Protein AF-A0A0C1HCC2-F1 (afdb_monomer_lite)

pLDDT: mean 83.8, std 16.27, range [47.25, 97.62]

Radius of gyration: 19.45 Å; chains: 1; bounding box: 41×33×56 Å

Secondary structure (DSSP, 8-state):
--SHHHHHHHHHHH-----HHHHHHHHHHHHHHHHHHHHHHHHTT--S-EEEEEEEESSGGG-EEEEEEEE-TT--HHHHHHHHHHHT-

Sequence (89 aa):
MRRTIAALAVLSGLAGCMTAADNDRLAAELAATDARIPGCVEAAGIAGQYRVRTEFLGHGAGAVVLRTVQSGPNVTQAQAAQATSCINA

Structure (mmCIF, N/CA/C/O backbone):
data_AF-A0A0C1HCC2-F1
#
_entry.id   AF-A0A0C1HCC2-F1
#
loop_
_atom_site.group_PDB
_atom_site.id
_atom_site.type_symbol
_atom_site.label_atom_id
_atom_site.label_alt_id
_atom_site.label_comp_id
_atom_site.label_asym_id
_atom_site.label_entity_id
_atom_site.label_seq_id
_atom_site.pdbx_PDB_ins_code
_atom_site.Cartn_x
_atom_site.Cartn_y
_atom_site.Cartn_z
_atom_site.occupancy
_atom_site.B_iso_or_equiv
_atom_site.auth_seq_id
_atom_site.auth_comp_id
_atom_site.auth_asym_id
_atom_site.auth_atom_id
_atom_site.pdbx_PDB_model_num
ATOM 1 N N . MET A 1 1 ? 21.416 24.011 -43.853 1.00 47.25 1 MET A N 1
ATOM 2 C CA . MET A 1 1 ? 20.643 22.979 -43.121 1.00 47.25 1 MET A CA 1
ATOM 3 C C . MET A 1 1 ? 21.459 22.407 -41.954 1.00 47.25 1 MET A C 1
ATOM 5 O O . MET A 1 1 ? 22.034 21.340 -42.092 1.00 47.25 1 MET A O 1
ATOM 9 N N . ARG A 1 2 ? 21.590 23.110 -40.817 1.00 51.50 2 ARG A N 1
ATOM 10 C CA . ARG A 1 2 ? 22.341 22.596 -39.640 1.00 51.50 2 ARG A CA 1
ATOM 11 C C . ARG A 1 2 ? 21.719 22.926 -38.272 1.00 51.50 2 ARG A C 1
ATOM 13 O O . ARG A 1 2 ? 22.311 22.607 -37.253 1.00 51.50 2 ARG A O 1
ATOM 20 N N . ARG A 1 3 ? 20.533 23.549 -38.226 1.00 50.16 3 ARG A N 1
ATOM 21 C CA . ARG A 1 3 ? 19.887 23.985 -36.968 1.00 50.16 3 ARG A CA 1
ATOM 22 C C . ARG A 1 3 ? 18.715 23.109 -36.504 1.00 50.16 3 ARG A C 1
ATOM 24 O O . ARG A 1 3 ? 18.295 23.235 -35.365 1.00 50.16 3 ARG A O 1
ATOM 31 N N . THR A 1 4 ? 18.214 22.202 -37.338 1.00 54.81 4 THR A N 1
ATOM 32 C CA . THR A 1 4 ? 17.019 21.390 -37.036 1.00 54.81 4 THR A CA 1
ATOM 33 C C . THR A 1 4 ? 17.299 20.136 -36.200 1.00 54.81 4 THR A C 1
ATOM 35 O O . THR A 1 4 ? 16.403 19.665 -35.511 1.00 54.81 4 THR A O 1
ATOM 38 N N . ILE A 1 5 ? 18.532 19.615 -36.202 1.00 57.56 5 ILE A N 1
ATOM 39 C CA . ILE A 1 5 ? 18.881 18.356 -35.511 1.00 57.56 5 ILE A CA 1
ATOM 40 C C . ILE A 1 5 ? 18.953 18.545 -33.984 1.00 57.56 5 ILE A C 1
ATOM 42 O O . ILE A 1 5 ? 18.517 17.680 -33.232 1.00 57.56 5 ILE A O 1
ATOM 46 N N . ALA A 1 6 ? 19.433 19.701 -33.514 1.00 53.59 6 ALA A N 1
ATOM 47 C CA . ALA A 1 6 ? 19.527 19.996 -32.081 1.00 53.59 6 ALA A CA 1
ATOM 48 C C . ALA A 1 6 ? 18.153 20.206 -31.419 1.00 53.59 6 ALA A C 1
ATOM 50 O O . ALA A 1 6 ? 17.963 19.827 -30.267 1.00 53.59 6 ALA A O 1
ATOM 51 N N . ALA A 1 7 ? 17.180 20.761 -32.152 1.00 52.47 7 ALA A N 1
ATOM 52 C CA . ALA A 1 7 ? 15.830 20.964 -31.633 1.00 52.47 7 ALA A CA 1
ATOM 53 C C . ALA A 1 7 ? 15.112 19.627 -31.383 1.00 52.47 7 ALA A C 1
ATOM 55 O O . ALA A 1 7 ? 14.479 19.464 -30.349 1.00 52.47 7 ALA A O 1
ATOM 56 N N . LEU A 1 8 ? 15.274 18.639 -32.269 1.00 53.59 8 LEU A N 1
ATOM 57 C CA . LEU A 1 8 ? 14.674 17.309 -32.099 1.00 53.59 8 LEU A CA 1
ATOM 58 C C . LEU A 1 8 ? 15.237 16.560 -30.883 1.00 53.59 8 LEU A C 1
ATOM 60 O O . LEU A 1 8 ? 14.468 15.967 -30.139 1.00 53.59 8 LEU A O 1
ATOM 64 N N . ALA A 1 9 ? 16.547 16.638 -30.629 1.00 54.94 9 ALA A N 1
ATOM 65 C CA . ALA A 1 9 ? 17.160 16.007 -29.455 1.00 54.94 9 ALA A CA 1
ATOM 66 C C . ALA A 1 9 ? 16.700 16.644 -28.130 1.00 54.94 9 ALA A C 1
ATOM 68 O O . ALA A 1 9 ? 16.505 15.947 -27.138 1.00 54.94 9 ALA A O 1
ATOM 69 N N . VAL A 1 10 ? 16.480 17.962 -28.130 1.00 53.50 10 VAL A N 1
ATOM 70 C CA . VAL A 1 10 ? 15.925 18.698 -26.987 1.00 53.50 10 VAL A CA 1
ATOM 71 C C . VAL A 1 10 ? 14.448 18.354 -26.778 1.00 53.50 10 VAL A C 1
ATOM 73 O O . VAL A 1 10 ? 14.053 18.106 -25.644 1.00 53.50 10 VAL A O 1
ATOM 76 N N . LEU A 1 11 ? 13.634 18.240 -27.835 1.00 51.66 11 LEU A N 1
ATOM 77 C CA . LEU A 1 11 ? 12.231 17.826 -27.696 1.00 51.66 11 LEU A CA 1
ATOM 78 C C . LEU A 1 11 ? 12.083 16.383 -27.178 1.00 51.66 11 LEU A C 1
ATOM 80 O O . LEU A 1 11 ? 11.184 16.131 -26.381 1.00 51.66 11 LEU A O 1
ATOM 84 N N . SER A 1 12 ? 12.984 15.465 -27.544 1.00 52.50 12 SER A N 1
ATOM 85 C CA . SER A 1 12 ? 13.031 14.105 -26.977 1.00 52.50 12 SER A CA 1
ATOM 86 C C . SER A 1 12 ? 13.454 14.069 -25.504 1.00 52.50 12 SER A C 1
ATOM 88 O O . SER A 1 12 ? 13.140 13.110 -24.811 1.00 52.50 12 SER A O 1
ATOM 90 N N . GLY A 1 13 ? 14.170 15.094 -25.026 1.00 52.44 13 GLY A N 1
ATOM 91 C CA . GLY A 1 13 ? 14.532 15.256 -23.614 1.00 52.44 13 GLY A CA 1
ATOM 92 C C . GLY A 1 13 ? 13.480 16.006 -22.787 1.00 52.44 13 GLY A C 1
ATOM 93 O O . GLY A 1 13 ? 13.385 15.781 -21.585 1.00 52.44 13 GLY A O 1
ATOM 94 N N . LEU A 1 14 ? 12.676 16.878 -23.414 1.00 50.50 14 LEU A N 1
ATOM 95 C CA . LEU A 1 14 ? 11.545 17.570 -22.773 1.00 50.50 14 LEU A CA 1
ATOM 96 C C . LEU A 1 14 ? 10.256 16.740 -22.762 1.00 50.50 14 LEU A C 1
ATOM 98 O O . LEU A 1 14 ? 9.353 17.021 -21.974 1.00 50.50 14 LEU A O 1
ATOM 102 N N . ALA A 1 15 ? 10.172 15.702 -23.591 1.00 51.50 15 ALA A N 1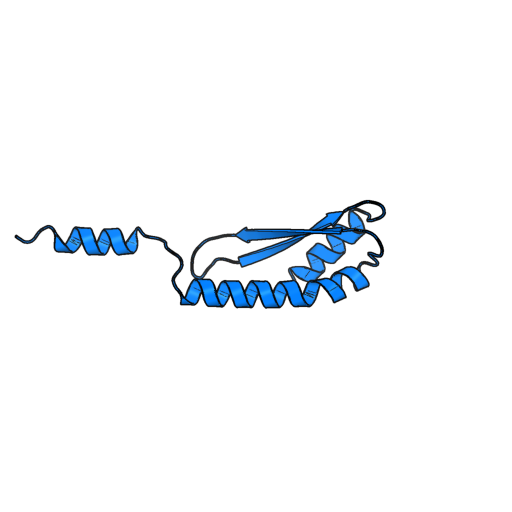
ATOM 103 C CA . ALA A 1 15 ? 9.225 14.619 -23.409 1.00 51.50 15 ALA A CA 1
ATOM 104 C C . ALA A 1 15 ? 9.669 13.789 -22.194 1.00 51.50 15 ALA A C 1
ATOM 106 O O . ALA A 1 15 ? 10.271 12.729 -22.335 1.00 51.50 15 ALA A O 1
ATOM 107 N N . GLY A 1 16 ? 9.364 14.272 -20.986 1.00 53.56 16 GLY A N 1
ATOM 108 C CA . GLY A 1 16 ? 9.437 13.519 -19.726 1.00 53.56 16 GLY A CA 1
ATOM 109 C C . GLY A 1 16 ? 8.446 12.348 -19.673 1.00 53.56 16 GLY A C 1
ATOM 110 O O . GLY A 1 16 ? 7.802 12.112 -18.654 1.00 53.56 16 GLY A O 1
ATOM 111 N N . CYS A 1 17 ? 8.271 11.652 -20.794 1.00 62.47 17 CYS A N 1
ATOM 112 C CA . CYS A 1 17 ? 7.483 10.450 -20.929 1.00 62.47 17 CYS A CA 1
ATOM 113 C C . CYS A 1 17 ? 8.199 9.347 -20.153 1.00 62.47 17 CYS A C 1
ATOM 115 O O . CYS A 1 17 ? 9.368 9.070 -20.421 1.00 62.47 17 CYS A O 1
ATOM 117 N N . MET A 1 18 ? 7.505 8.727 -19.196 1.00 65.06 18 MET A N 1
ATOM 118 C CA . MET A 1 18 ? 7.982 7.496 -18.566 1.00 65.06 18 MET A CA 1
ATOM 119 C C . MET A 1 18 ? 8.478 6.536 -19.644 1.00 65.06 18 MET A C 1
ATOM 121 O O . MET A 1 18 ? 7.771 6.263 -20.619 1.00 65.06 18 MET A O 1
ATOM 125 N N . THR A 1 19 ? 9.695 6.033 -19.471 1.00 78.88 19 THR A N 1
ATOM 126 C CA . THR A 1 19 ? 10.227 4.999 -20.352 1.00 78.88 19 THR A CA 1
ATOM 127 C C . THR A 1 19 ? 9.452 3.695 -20.145 1.00 78.88 19 THR A C 1
ATOM 129 O O . THR A 1 19 ? 8.743 3.528 -19.149 1.00 78.88 19 THR A O 1
ATOM 132 N N . ALA A 1 20 ? 9.578 2.734 -21.064 1.00 82.06 20 ALA A N 1
ATOM 133 C CA . ALA A 1 20 ? 9.011 1.399 -20.850 1.00 82.06 20 ALA A CA 1
ATOM 134 C C . ALA A 1 20 ? 9.518 0.783 -19.529 1.00 82.06 20 ALA A C 1
ATOM 136 O O . ALA A 1 20 ? 8.726 0.280 -18.741 1.00 82.06 20 ALA A O 1
ATOM 137 N N . ALA A 1 21 ? 10.808 0.960 -19.228 1.00 83.25 21 ALA A N 1
ATOM 138 C CA . ALA A 1 21 ? 11.413 0.509 -17.979 1.00 83.25 21 ALA A CA 1
ATOM 139 C C . ALA A 1 21 ? 10.815 1.193 -16.732 1.00 83.25 21 ALA A C 1
ATOM 141 O O . ALA A 1 21 ? 10.625 0.539 -15.709 1.00 83.25 21 ALA A O 1
ATOM 142 N N . ASP A 1 22 ? 10.483 2.488 -16.806 1.00 82.75 22 ASP A N 1
ATOM 143 C CA . ASP A 1 22 ? 9.818 3.190 -15.698 1.00 82.75 22 ASP A CA 1
ATOM 144 C C . ASP A 1 22 ? 8.403 2.651 -15.450 1.00 82.75 22 ASP A C 1
ATOM 146 O O . ASP A 1 22 ? 7.994 2.511 -14.297 1.00 82.75 22 ASP A O 1
ATOM 150 N N . ASN A 1 23 ? 7.670 2.322 -16.521 1.00 83.25 23 ASN A N 1
ATOM 151 C CA . ASN A 1 23 ? 6.341 1.717 -16.418 1.00 83.25 23 ASN A CA 1
ATOM 152 C C . ASN A 1 23 ? 6.416 0.311 -15.810 1.00 83.25 23 ASN A C 1
ATOM 154 O O . ASN A 1 23 ? 5.651 0.012 -14.897 1.00 83.25 23 ASN A O 1
ATOM 158 N N . ASP A 1 24 ? 7.359 -0.521 -16.258 1.00 88.12 24 ASP A N 1
ATOM 159 C CA . ASP A 1 24 ? 7.551 -1.875 -15.723 1.00 88.12 24 ASP A CA 1
ATOM 160 C C . ASP A 1 24 ? 7.909 -1.839 -14.232 1.00 88.12 24 ASP A C 1
ATOM 162 O O . ASP A 1 24 ? 7.361 -2.596 -13.428 1.00 88.12 24 ASP A O 1
ATOM 166 N N . ARG A 1 25 ? 8.782 -0.904 -13.835 1.00 88.00 25 ARG A N 1
ATOM 167 C CA . ARG A 1 25 ? 9.139 -0.684 -12.430 1.00 88.00 25 ARG A CA 1
ATOM 168 C C . ARG A 1 25 ? 7.923 -0.279 -11.596 1.00 88.00 25 ARG A C 1
ATOM 170 O O . ARG A 1 25 ? 7.713 -0.844 -10.527 1.00 88.00 25 ARG A O 1
ATOM 177 N N . LEU A 1 26 ? 7.120 0.673 -12.073 1.00 89.06 26 LEU A N 1
ATOM 178 C CA . LEU A 1 26 ? 5.912 1.114 -11.370 1.00 89.06 26 LEU A CA 1
ATOM 179 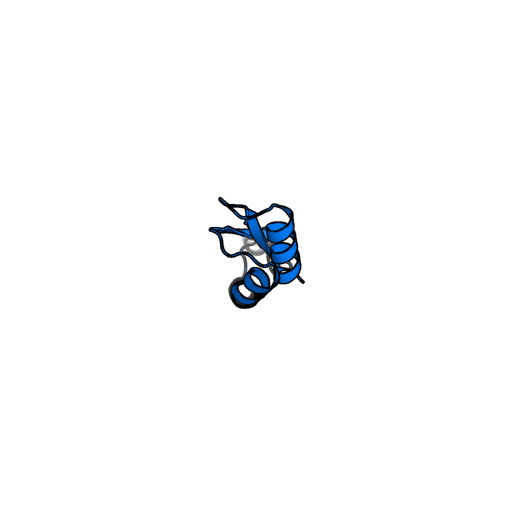C C . LEU A 1 26 ? 4.850 0.020 -11.285 1.00 89.06 26 LEU A C 1
ATOM 181 O O . LEU A 1 26 ? 4.187 -0.103 -10.259 1.00 89.06 26 LEU A O 1
ATOM 185 N N . ALA A 1 27 ? 4.703 -0.794 -12.330 1.00 88.75 27 ALA A N 1
ATOM 186 C CA . ALA A 1 27 ? 3.818 -1.950 -12.308 1.00 88.75 27 ALA A CA 1
ATOM 187 C C . ALA A 1 27 ? 4.273 -2.974 -11.256 1.00 88.75 27 ALA A C 1
ATOM 189 O O . ALA A 1 27 ? 3.444 -3.487 -10.504 1.00 88.75 27 ALA A O 1
ATOM 190 N N . ALA A 1 28 ? 5.582 -3.225 -11.152 1.00 90.81 28 ALA A N 1
ATOM 191 C CA . ALA A 1 28 ? 6.142 -4.091 -10.119 1.00 90.81 28 ALA A CA 1
ATOM 192 C C . ALA A 1 28 ? 5.926 -3.522 -8.705 1.00 90.81 28 ALA A C 1
ATOM 194 O O . ALA A 1 28 ? 5.546 -4.259 -7.797 1.00 90.81 28 ALA A O 1
ATOM 195 N N . GLU A 1 29 ? 6.113 -2.215 -8.519 1.00 91.12 29 GLU A N 1
ATOM 196 C CA . GLU A 1 29 ? 5.889 -1.535 -7.239 1.00 91.12 29 GLU A CA 1
ATOM 197 C C . GLU A 1 29 ? 4.410 -1.557 -6.827 1.00 91.12 29 GLU A C 1
ATOM 199 O O . GLU A 1 29 ? 4.089 -1.851 -5.672 1.00 91.12 29 GLU A O 1
ATOM 204 N N . LEU A 1 30 ? 3.499 -1.330 -7.779 1.00 91.94 30 LEU A N 1
ATOM 205 C CA . LEU A 1 30 ? 2.057 -1.445 -7.570 1.00 91.94 30 LEU A CA 1
ATOM 206 C C . LEU A 1 30 ? 1.664 -2.875 -7.188 1.00 91.94 30 LEU A C 1
ATOM 208 O O . LEU A 1 30 ? 0.926 -3.067 -6.228 1.00 91.94 30 LEU A O 1
ATOM 212 N N . ALA A 1 31 ? 2.191 -3.883 -7.887 1.00 94.06 31 ALA A N 1
ATOM 213 C CA . ALA A 1 31 ? 1.924 -5.282 -7.566 1.00 94.06 31 ALA A CA 1
ATOM 214 C C . ALA A 1 31 ? 2.443 -5.659 -6.167 1.00 94.06 31 ALA A C 1
ATOM 216 O O . ALA A 1 31 ? 1.751 -6.344 -5.412 1.00 94.06 31 ALA A O 1
ATOM 217 N N . ALA A 1 32 ? 3.637 -5.185 -5.798 1.00 92.00 32 ALA A N 1
ATOM 218 C CA . ALA A 1 32 ? 4.217 -5.414 -4.479 1.00 92.00 32 ALA A CA 1
ATOM 219 C C . ALA A 1 32 ? 3.392 -4.754 -3.363 1.00 92.00 32 ALA A C 1
ATOM 221 O O . ALA A 1 32 ? 3.135 -5.381 -2.335 1.00 92.00 32 ALA A O 1
ATOM 222 N N . THR A 1 33 ? 2.938 -3.513 -3.562 1.00 92.94 33 THR A N 1
ATOM 223 C CA . THR A 1 33 ? 2.072 -2.829 -2.589 1.00 92.94 33 THR A CA 1
ATOM 224 C C . THR A 1 33 ? 0.680 -3.454 -2.516 1.00 92.94 33 THR A C 1
ATOM 226 O O . THR A 1 33 ? 0.164 -3.637 -1.414 1.00 92.94 33 THR A O 1
ATOM 229 N N . ASP A 1 34 ? 0.088 -3.861 -3.641 1.00 94.62 34 ASP A N 1
ATOM 230 C CA . ASP A 1 34 ? -1.219 -4.528 -3.659 1.00 94.62 34 ASP A CA 1
ATOM 231 C C . ASP A 1 34 ? -1.188 -5.891 -2.949 1.00 94.62 34 ASP A C 1
ATOM 233 O O . ASP A 1 34 ? -2.123 -6.222 -2.216 1.00 94.62 34 ASP A O 1
ATOM 237 N N . ALA A 1 35 ? -0.091 -6.645 -3.066 1.00 96.12 35 ALA A N 1
ATOM 238 C CA . ALA A 1 35 ? 0.084 -7.914 -2.356 1.00 96.12 35 ALA A CA 1
ATOM 239 C C . ALA A 1 35 ? 0.081 -7.760 -0.821 1.00 96.12 35 ALA A C 1
ATOM 241 O O . ALA A 1 35 ? -0.277 -8.698 -0.108 1.00 96.12 35 ALA A O 1
ATOM 242 N N . ARG A 1 36 ? 0.439 -6.580 -0.295 1.00 96.00 36 ARG A N 1
ATOM 243 C CA . ARG A 1 36 ? 0.441 -6.291 1.152 1.00 96.00 36 ARG A CA 1
ATOM 244 C C . ARG A 1 36 ? -0.948 -5.966 1.698 1.00 96.00 36 ARG A C 1
ATOM 246 O O . ARG A 1 36 ? -1.169 -6.109 2.900 1.00 96.00 36 ARG A O 1
ATOM 253 N N . ILE A 1 37 ? -1.883 -5.534 0.844 1.00 95.69 37 ILE A N 1
ATOM 254 C CA . ILE A 1 37 ? -3.195 -5.025 1.270 1.00 95.69 37 ILE A CA 1
ATOM 255 C C . ILE A 1 37 ? -3.955 -6.038 2.138 1.00 95.69 37 ILE A C 1
ATOM 257 O O . ILE A 1 37 ? -4.346 -5.645 3.237 1.00 95.69 37 ILE A O 1
ATOM 261 N N . PRO A 1 38 ? -4.145 -7.315 1.740 1.00 95.69 38 PRO A N 1
ATOM 262 C CA . PRO A 1 38 ? -4.949 -8.250 2.526 1.00 95.69 38 PRO A CA 1
ATOM 263 C C . PRO A 1 38 ? -4.410 -8.444 3.948 1.00 95.69 38 PRO A C 1
ATOM 265 O O . PRO A 1 38 ? -5.157 -8.291 4.911 1.00 95.69 38 PRO A O 1
ATOM 268 N N . GLY A 1 39 ? -3.100 -8.682 4.085 1.00 96.69 39 GLY A N 1
ATOM 269 C CA . GLY A 1 39 ? -2.465 -8.902 5.387 1.00 96.69 39 GLY A CA 1
ATOM 270 C C . GLY A 1 39 ? -2.474 -7.657 6.276 1.00 96.69 39 GLY A C 1
ATOM 271 O O . GLY A 1 39 ? -2.748 -7.750 7.469 1.00 96.69 39 GLY A O 1
ATOM 272 N N . CYS A 1 40 ? -2.241 -6.472 5.707 1.00 97.44 40 CYS A N 1
ATOM 273 C CA . CYS A 1 40 ? -2.284 -5.219 6.465 1.00 97.44 40 CYS A CA 1
ATOM 274 C C . CYS A 1 40 ? -3.704 -4.831 6.907 1.00 97.44 40 CYS A C 1
ATOM 276 O O . CYS A 1 40 ? -3.882 -4.274 7.990 1.00 97.44 40 CYS A O 1
ATOM 278 N N . VAL A 1 41 ? -4.715 -5.115 6.083 1.00 96.88 41 VAL A N 1
ATOM 279 C CA . VAL A 1 41 ? -6.134 -4.889 6.400 1.00 96.88 41 VAL A CA 1
ATOM 280 C C . VAL A 1 41 ? -6.589 -5.836 7.513 1.00 96.88 41 VAL A C 1
ATOM 282 O O . VAL A 1 41 ? -7.242 -5.391 8.459 1.00 96.88 41 VAL A O 1
ATOM 285 N N . GLU A 1 42 ? -6.191 -7.108 7.445 1.00 96.12 42 GLU A N 1
ATOM 286 C CA . GLU A 1 42 ? -6.452 -8.101 8.491 1.00 96.12 42 GLU A CA 1
ATOM 287 C C . GLU A 1 42 ? -5.765 -7.724 9.811 1.00 96.12 42 GLU A C 1
ATOM 289 O O . GLU A 1 42 ? -6.419 -7.670 10.852 1.00 96.12 42 GLU A O 1
ATOM 294 N N . ALA A 1 43 ? -4.479 -7.362 9.773 1.00 96.25 43 ALA A N 1
ATOM 295 C CA . ALA A 1 43 ? -3.720 -6.945 10.955 1.00 96.25 43 ALA A CA 1
ATOM 296 C C . ALA A 1 43 ? -4.263 -5.657 11.604 1.00 96.25 43 ALA A C 1
ATOM 298 O O . ALA A 1 43 ? -4.116 -5.456 12.810 1.00 96.25 43 ALA A O 1
ATOM 299 N N . ALA A 1 44 ? -4.906 -4.786 10.821 1.00 95.81 44 ALA A N 1
ATOM 300 C CA . ALA A 1 44 ? -5.616 -3.608 11.318 1.00 95.81 44 ALA A CA 1
ATOM 301 C C . ALA A 1 44 ? -7.041 -3.920 11.824 1.00 95.81 44 ALA A C 1
ATOM 303 O O . ALA A 1 44 ? -7.760 -3.014 12.247 1.00 95.81 44 ALA A O 1
ATOM 304 N N . GLY A 1 45 ? -7.483 -5.180 11.773 1.00 96.06 45 GLY A N 1
ATOM 305 C CA . GLY A 1 45 ? -8.798 -5.612 12.248 1.00 96.06 45 GLY A CA 1
ATOM 306 C C . GLY A 1 45 ? -9.966 -5.057 11.430 1.00 96.06 45 GLY A C 1
ATOM 307 O O . GLY A 1 45 ? -11.058 -4.863 11.967 1.00 96.06 45 GLY A O 1
ATOM 308 N N . ILE A 1 46 ? -9.753 -4.741 10.151 1.00 95.38 46 ILE A N 1
ATOM 309 C CA . ILE A 1 46 ? -10.799 -4.204 9.277 1.00 95.38 46 ILE A CA 1
ATOM 310 C C . ILE A 1 46 ? -11.665 -5.361 8.767 1.00 95.38 46 ILE A C 1
ATOM 312 O O . ILE A 1 46 ? -11.283 -6.083 7.852 1.00 95.38 46 ILE A O 1
ATOM 316 N N . ALA A 1 47 ? -12.861 -5.505 9.340 1.00 90.19 47 ALA A N 1
ATOM 317 C CA . ALA A 1 47 ? -13.889 -6.447 8.876 1.00 90.19 47 ALA A CA 1
ATOM 318 C C . ALA A 1 47 ? -14.998 -5.780 8.031 1.00 90.19 47 ALA A C 1
ATOM 320 O O . ALA A 1 47 ? -15.854 -6.461 7.468 1.00 90.19 47 ALA A O 1
ATOM 321 N N . GLY A 1 48 ? -15.014 -4.444 7.973 1.00 86.88 48 GLY A N 1
ATOM 322 C CA . GLY A 1 48 ? -15.987 -3.648 7.222 1.00 86.88 48 GLY A CA 1
ATOM 323 C C . GLY A 1 48 ? -15.562 -3.354 5.780 1.00 86.88 48 GLY A C 1
ATOM 324 O O . GLY A 1 48 ? -14.483 -3.734 5.329 1.00 86.88 48 GLY A O 1
ATOM 325 N N . GLN A 1 49 ? -16.411 -2.625 5.050 1.00 91.12 49 GLN A N 1
ATOM 326 C CA . GLN A 1 49 ? -16.067 -2.159 3.705 1.00 91.12 49 GLN A CA 1
ATOM 327 C C . GLN A 1 49 ? -15.011 -1.052 3.777 1.00 91.12 49 GLN A C 1
ATOM 329 O O . GLN A 1 49 ? -15.144 -0.101 4.546 1.00 91.12 49 GLN A O 1
ATOM 334 N N . TYR A 1 50 ? -13.999 -1.137 2.920 1.00 94.19 50 TYR A N 1
ATOM 335 C CA . TYR A 1 50 ? -12.975 -0.111 2.760 1.00 94.19 50 TYR A CA 1
ATOM 336 C C . TYR A 1 50 ? -12.720 0.152 1.276 1.00 94.19 50 TYR A C 1
ATOM 338 O O . TYR A 1 50 ? -13.107 -0.626 0.402 1.00 94.19 50 TYR A O 1
ATOM 346 N N . ARG A 1 51 ? -12.071 1.278 0.983 1.00 95.19 51 ARG A N 1
ATOM 347 C CA . ARG A 1 51 ? -11.561 1.600 -0.355 1.00 95.19 51 ARG A CA 1
ATOM 348 C C . ARG A 1 51 ? -10.068 1.844 -0.257 1.00 95.19 51 ARG A C 1
ATOM 350 O O . ARG A 1 51 ? -9.602 2.332 0.768 1.00 95.19 51 ARG A O 1
ATOM 357 N N . VAL A 1 52 ? -9.330 1.537 -1.317 1.00 95.62 52 VAL A N 1
ATOM 358 C CA . VAL A 1 52 ? -7.902 1.852 -1.388 1.00 95.62 52 VAL A CA 1
ATOM 359 C C . VAL A 1 52 ? -7.683 2.854 -2.506 1.00 95.62 52 VAL A C 1
ATOM 361 O O . VAL A 1 52 ? -7.932 2.560 -3.676 1.00 95.62 52 VAL A O 1
ATOM 364 N N . ARG A 1 53 ? -7.226 4.049 -2.142 1.00 95.75 53 ARG A N 1
ATOM 365 C CA . ARG A 1 53 ? -6.782 5.066 -3.092 1.00 95.75 53 ARG A CA 1
ATOM 366 C C . ARG A 1 53 ? -5.326 4.793 -3.446 1.00 95.75 53 ARG A C 1
ATOM 368 O O . ARG A 1 53 ? -4.530 4.520 -2.552 1.00 95.75 53 ARG A O 1
ATOM 375 N N . THR A 1 54 ? -4.980 4.822 -4.727 1.00 94.69 54 THR A N 1
ATOM 376 C CA . THR A 1 54 ? -3.582 4.794 -5.182 1.00 94.69 54 THR A CA 1
ATOM 377 C C . THR A 1 54 ? -3.181 6.175 -5.666 1.00 94.69 54 THR A C 1
ATOM 379 O O . THR A 1 54 ? -3.928 6.835 -6.387 1.00 94.69 54 THR A O 1
ATOM 382 N N . GLU A 1 55 ? -2.005 6.606 -5.235 1.00 93.00 55 GLU A N 1
ATOM 383 C CA . GLU A 1 55 ? -1.381 7.862 -5.620 1.00 93.00 55 GLU A CA 1
ATOM 384 C C . GLU A 1 55 ? 0.010 7.541 -6.163 1.00 93.00 55 GLU A C 1
ATOM 386 O O . GLU A 1 55 ? 0.795 6.857 -5.510 1.00 93.00 55 GLU A O 1
ATOM 391 N N . PHE A 1 56 ? 0.300 8.017 -7.372 1.00 89.62 56 PHE A N 1
ATOM 392 C CA . PHE A 1 56 ? 1.632 7.935 -7.962 1.00 89.62 56 PHE A CA 1
ATOM 393 C C . PHE A 1 56 ? 2.323 9.272 -7.715 1.00 89.62 56 PHE A C 1
ATOM 395 O O . PHE A 1 56 ? 1.902 10.294 -8.260 1.00 89.62 56 PHE A O 1
ATOM 402 N N . LEU A 1 57 ? 3.342 9.285 -6.858 1.00 87.31 57 LEU A N 1
ATOM 403 C CA . LEU A 1 57 ? 4.099 10.499 -6.560 1.00 87.31 57 LEU A CA 1
ATOM 404 C C . LEU A 1 57 ? 5.375 10.541 -7.393 1.00 87.31 57 LEU A C 1
ATOM 406 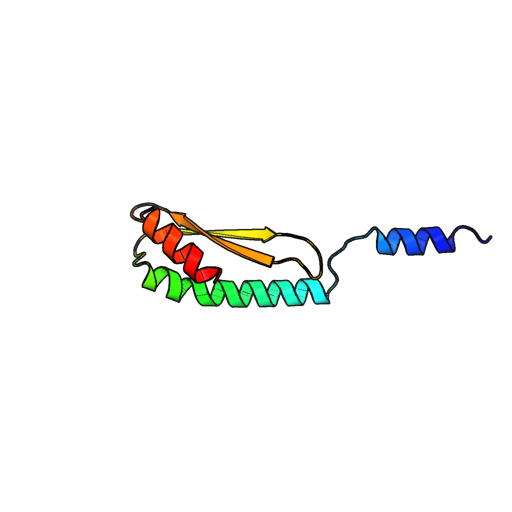O O . LEU A 1 57 ? 6.107 9.562 -7.432 1.00 87.31 57 LEU A O 1
ATOM 410 N N . GLY A 1 58 ? 5.677 11.690 -7.999 1.00 81.19 58 GLY A N 1
ATOM 411 C CA . GLY A 1 58 ? 6.890 11.892 -8.799 1.00 81.19 58 GLY A CA 1
ATOM 412 C C . GLY A 1 58 ? 6.761 11.448 -10.261 1.00 81.19 58 GLY A C 1
ATOM 413 O O . GLY A 1 58 ? 5.671 11.162 -10.752 1.00 81.19 58 GLY A O 1
ATOM 414 N N . HIS A 1 59 ? 7.887 11.434 -10.980 1.00 75.06 59 HIS A N 1
ATOM 415 C CA . HIS A 1 59 ? 7.956 11.074 -12.401 1.00 75.06 59 HIS A CA 1
ATOM 416 C C . HIS A 1 59 ? 9.240 10.294 -12.735 1.00 75.06 59 HIS A C 1
ATOM 418 O O . HIS A 1 59 ? 10.286 10.495 -12.111 1.00 75.06 59 HIS A O 1
ATOM 424 N N . GLY A 1 60 ? 9.175 9.431 -13.754 1.00 70.12 60 GLY A N 1
ATOM 425 C CA . GLY A 1 60 ? 10.310 8.618 -14.214 1.00 70.12 60 GLY A CA 1
ATOM 426 C C . GLY A 1 60 ? 10.833 7.652 -13.143 1.00 70.12 60 GLY A C 1
ATOM 427 O O . GLY A 1 60 ? 10.058 7.064 -12.384 1.00 70.12 60 GLY A O 1
ATOM 428 N N . ALA A 1 61 ? 12.157 7.525 -13.042 1.00 69.31 61 ALA A N 1
ATOM 429 C CA . ALA A 1 61 ? 12.820 6.583 -12.136 1.00 69.31 61 ALA A CA 1
ATOM 430 C C . ALA A 1 61 ? 12.573 6.849 -10.636 1.00 69.31 61 ALA A C 1
ATOM 432 O O . ALA A 1 61 ? 12.777 5.953 -9.823 1.00 69.31 61 ALA A O 1
ATOM 433 N N . GLY A 1 62 ? 12.131 8.056 -10.265 1.00 75.62 62 GLY A N 1
ATOM 434 C CA . GLY A 1 62 ? 11.821 8.431 -8.880 1.00 75.62 62 GLY A CA 1
ATOM 435 C C . GLY A 1 62 ? 10.342 8.321 -8.503 1.00 75.62 62 GLY A C 1
ATOM 436 O O . GLY A 1 62 ? 9.978 8.742 -7.410 1.00 75.62 62 GLY A O 1
ATOM 437 N N . ALA A 1 63 ? 9.481 7.835 -9.404 1.00 84.25 63 ALA A N 1
ATOM 438 C CA . ALA A 1 63 ? 8.057 7.710 -9.112 1.00 84.25 63 ALA A CA 1
ATOM 439 C C . ALA A 1 63 ? 7.789 6.588 -8.093 1.00 84.25 63 ALA A C 1
ATOM 441 O O . ALA A 1 63 ? 8.363 5.509 -8.235 1.00 84.25 63 ALA A O 1
ATOM 442 N N . VAL A 1 64 ? 6.918 6.828 -7.115 1.00 88.06 64 VAL A N 1
ATOM 443 C CA . VAL A 1 64 ? 6.556 5.861 -6.065 1.00 88.06 64 VAL A CA 1
ATOM 444 C C . VAL A 1 64 ? 5.048 5.656 -5.989 1.00 88.06 64 VAL A C 1
ATOM 446 O O . VAL A 1 64 ? 4.273 6.556 -6.330 1.00 88.06 64 VAL A O 1
ATOM 449 N N . VAL A 1 65 ? 4.632 4.483 -5.519 1.00 92.81 65 VAL A N 1
ATOM 450 C CA . VAL A 1 65 ? 3.228 4.113 -5.328 1.00 92.81 65 VAL A CA 1
ATOM 451 C C . VAL A 1 65 ? 2.860 4.237 -3.856 1.00 92.81 65 VAL A C 1
ATOM 453 O O . VAL A 1 65 ? 3.365 3.506 -3.010 1.00 92.81 65 VAL A O 1
ATOM 456 N N . LEU A 1 66 ? 1.919 5.128 -3.551 1.00 94.12 66 LEU A N 1
ATOM 457 C CA . LEU A 1 66 ? 1.285 5.205 -2.240 1.00 94.12 66 LEU A CA 1
ATOM 458 C C . LEU A 1 66 ? -0.121 4.617 -2.287 1.00 94.12 66 LEU A C 1
ATOM 460 O O . LEU A 1 66 ? -0.910 4.897 -3.193 1.00 94.12 66 LEU A O 1
ATOM 464 N N . ARG A 1 67 ? -0.458 3.825 -1.270 1.00 95.69 67 ARG A N 1
ATOM 465 C CA . ARG A 1 67 ? -1.784 3.233 -1.080 1.00 95.69 67 ARG A CA 1
ATOM 466 C C . ARG A 1 67 ? -2.389 3.727 0.222 1.00 95.69 67 ARG A C 1
ATOM 468 O O . ARG A 1 67 ? -1.848 3.490 1.296 1.00 95.69 67 ARG A O 1
ATOM 475 N N . THR A 1 68 ? -3.535 4.388 0.147 1.00 96.62 68 THR A N 1
ATOM 476 C CA . THR A 1 68 ? -4.250 4.880 1.330 1.00 96.62 68 THR A CA 1
ATOM 477 C C . THR A 1 68 ? -5.564 4.143 1.492 1.00 96.62 68 THR A C 1
ATOM 479 O O . THR A 1 68 ? -6.411 4.165 0.597 1.00 96.62 68 THR A O 1
ATOM 482 N N . VAL A 1 69 ? -5.755 3.519 2.652 1.00 96.19 69 VAL A N 1
ATOM 483 C CA . VAL A 1 69 ? -7.031 2.916 3.033 1.00 96.19 69 VAL A CA 1
ATOM 484 C C . VAL A 1 69 ? -7.970 4.023 3.496 1.00 96.19 69 VAL A C 1
ATOM 486 O O . VAL A 1 69 ? -7.649 4.807 4.386 1.00 96.19 69 VAL A O 1
ATOM 489 N N . GLN A 1 70 ? -9.145 4.094 2.883 1.00 95.19 70 GLN A N 1
ATOM 490 C CA . GLN A 1 70 ? -10.212 5.011 3.257 1.00 95.19 70 GLN A CA 1
ATOM 491 C C . GLN A 1 70 ? -11.219 4.270 4.135 1.00 95.19 70 GLN A C 1
ATOM 493 O O . GLN A 1 70 ? -11.707 3.197 3.765 1.00 95.19 70 GLN A O 1
ATOM 498 N N . SER A 1 71 ? -11.546 4.858 5.287 1.00 89.75 71 SER A N 1
ATOM 499 C CA . SER A 1 71 ? -12.561 4.329 6.194 1.00 89.75 71 SER A CA 1
ATOM 500 C C . SER A 1 71 ? -13.936 4.347 5.525 1.00 89.75 71 SER A C 1
ATOM 502 O O . SER A 1 71 ? -14.446 5.416 5.183 1.00 89.75 71 SER A O 1
ATOM 504 N N . GLY A 1 72 ? -14.528 3.169 5.335 1.00 88.69 72 GLY A N 1
ATOM 505 C CA . GLY A 1 72 ? -15.937 3.022 4.989 1.00 88.69 72 GLY A CA 1
ATOM 506 C C . GLY A 1 72 ? -16.812 2.819 6.231 1.00 88.69 72 GLY A C 1
ATOM 507 O O . GLY A 1 72 ? -16.349 2.985 7.363 1.00 88.69 72 GLY A O 1
ATOM 508 N N . PRO A 1 73 ? -18.089 2.448 6.043 1.00 89.38 73 PRO A N 1
ATOM 509 C CA . PRO A 1 73 ? -18.971 2.098 7.150 1.00 89.38 73 PRO A CA 1
ATOM 510 C C . PRO A 1 73 ? -18.349 1.001 8.025 1.00 89.38 73 PRO A C 1
ATOM 512 O O . PRO A 1 73 ? -17.891 -0.020 7.510 1.00 89.38 73 PRO A O 1
ATOM 515 N N . ASN A 1 74 ? -18.362 1.205 9.345 1.00 89.38 74 ASN A N 1
ATOM 516 C CA . ASN A 1 74 ? -17.792 0.292 10.348 1.00 89.38 74 ASN A CA 1
ATOM 517 C C . ASN A 1 74 ? -16.262 0.111 10.285 1.00 89.38 74 ASN A C 1
ATOM 519 O O . ASN A 1 74 ? -15.739 -0.854 10.836 1.00 89.38 74 ASN A O 1
ATOM 523 N N . VAL A 1 75 ? -15.537 1.035 9.650 1.00 94.62 75 VAL A N 1
ATOM 524 C CA . VAL A 1 75 ? -14.071 1.104 9.704 1.00 94.62 75 VAL A CA 1
ATOM 525 C C . VAL A 1 75 ? -13.679 2.402 10.390 1.00 94.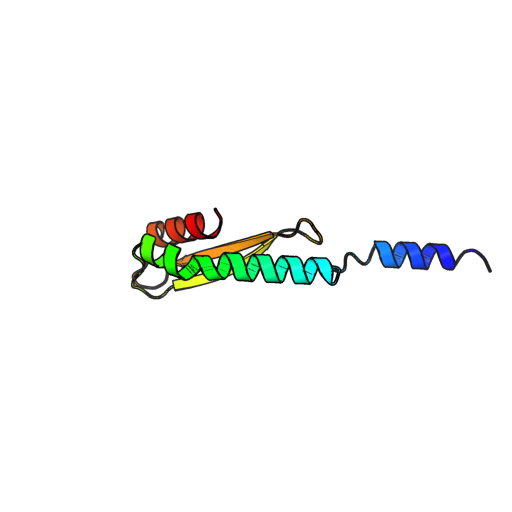62 75 VAL A C 1
ATOM 527 O O . VAL A 1 75 ? -14.062 3.484 9.951 1.00 94.62 75 VAL A O 1
ATOM 530 N N . THR A 1 76 ? -12.921 2.318 11.479 1.00 95.69 76 THR A N 1
ATOM 531 C CA . THR A 1 76 ? -12.453 3.523 12.171 1.00 95.69 76 THR A CA 1
ATOM 532 C C . THR A 1 76 ? -11.294 4.174 11.421 1.00 95.69 76 THR A C 1
ATOM 534 O O . THR A 1 76 ? -10.537 3.522 10.697 1.00 95.69 76 THR A O 1
ATOM 537 N N . GLN A 1 77 ? -11.107 5.475 11.642 1.00 95.06 77 GLN A N 1
ATOM 538 C CA . GLN A 1 77 ? -9.970 6.201 11.080 1.00 95.06 77 GLN A CA 1
ATOM 539 C C . GLN A 1 77 ? -8.627 5.629 11.564 1.00 95.06 77 GLN A C 1
ATOM 541 O O . GLN A 1 77 ? -7.676 5.574 10.791 1.00 95.06 77 GLN A O 1
ATOM 546 N N . ALA A 1 78 ? -8.564 5.148 12.811 1.00 95.50 78 ALA A N 1
ATOM 547 C CA . ALA A 1 78 ? -7.368 4.521 13.370 1.00 95.50 78 ALA A CA 1
ATOM 548 C C . ALA A 1 78 ? -7.003 3.220 12.639 1.00 95.50 78 ALA A C 1
ATOM 550 O O . ALA A 1 78 ? -5.849 3.041 12.258 1.00 95.50 78 ALA A O 1
ATOM 551 N N . GLN A 1 79 ? -7.983 2.353 12.366 1.00 96.56 79 GLN A N 1
ATOM 552 C CA . GLN A 1 79 ? -7.752 1.118 11.609 1.00 96.56 79 GLN A CA 1
ATOM 553 C C . GLN A 1 79 ? -7.303 1.415 10.174 1.00 96.56 79 GLN A C 1
ATOM 555 O O . GLN A 1 79 ? -6.340 0.830 9.685 1.00 96.56 79 GLN A O 1
ATOM 560 N N . ALA A 1 80 ? -7.955 2.374 9.510 1.00 96.44 80 ALA A N 1
ATOM 561 C CA . ALA A 1 80 ? -7.571 2.799 8.168 1.00 96.44 80 ALA A CA 1
ATOM 562 C C . ALA A 1 80 ? -6.144 3.388 8.131 1.00 96.44 80 ALA A C 1
ATOM 564 O O . ALA A 1 80 ? -5.367 3.076 7.227 1.00 96.44 80 ALA A O 1
ATOM 565 N N . ALA A 1 81 ? -5.765 4.191 9.132 1.00 97.19 81 ALA A N 1
ATOM 566 C CA . ALA A 1 81 ? -4.416 4.738 9.263 1.00 97.19 81 ALA A CA 1
ATOM 567 C C . ALA A 1 81 ? -3.369 3.646 9.536 1.00 97.19 81 ALA A C 1
ATOM 569 O O . ALA A 1 81 ? -2.303 3.654 8.921 1.00 97.19 81 ALA A O 1
ATOM 570 N N . GLN A 1 82 ? -3.682 2.675 10.398 1.00 97.19 82 GLN A N 1
ATOM 571 C CA . GLN A 1 82 ? -2.808 1.536 10.681 1.00 97.19 82 GLN A CA 1
ATOM 572 C C . GLN A 1 82 ? -2.570 0.688 9.426 1.00 97.19 82 GLN A C 1
ATOM 574 O O . GLN A 1 82 ? -1.420 0.411 9.087 1.00 97.19 82 GLN A O 1
ATOM 579 N N . ALA A 1 83 ? -3.635 0.330 8.701 1.00 97.06 83 ALA A N 1
ATOM 580 C CA . ALA A 1 83 ? -3.523 -0.413 7.449 1.00 97.06 83 ALA A CA 1
ATOM 581 C C . ALA A 1 83 ? -2.717 0.374 6.402 1.00 97.06 83 ALA A C 1
ATOM 583 O O . ALA A 1 83 ? -1.822 -0.181 5.773 1.00 97.06 83 ALA A O 1
ATOM 584 N N . THR A 1 84 ? -2.968 1.681 6.269 1.00 97.62 84 THR A N 1
ATOM 585 C CA . THR A 1 84 ? -2.211 2.571 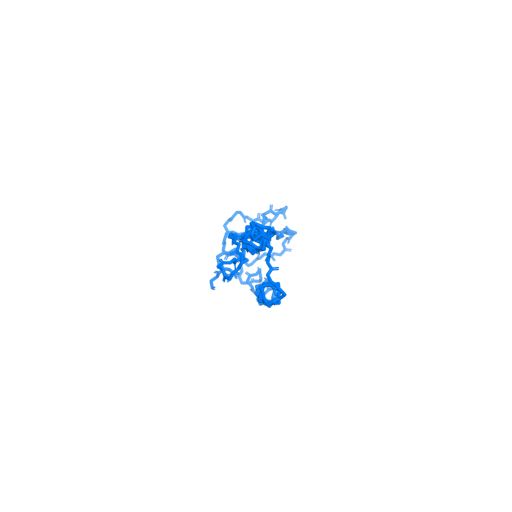5.371 1.00 97.62 84 THR A CA 1
ATOM 586 C C . THR A 1 84 ? -0.720 2.588 5.707 1.00 97.62 84 THR A C 1
ATOM 588 O O . THR A 1 84 ? 0.109 2.451 4.812 1.00 97.62 84 THR A O 1
ATOM 591 N N . SER A 1 85 ? -0.365 2.728 6.986 1.00 97.19 85 SER A N 1
ATOM 592 C CA . SER A 1 85 ? 1.033 2.702 7.428 1.00 97.19 85 SER A CA 1
ATOM 593 C C . SER A 1 85 ? 1.693 1.361 7.094 1.00 97.19 85 SER A C 1
ATOM 595 O O . SER A 1 85 ? 2.765 1.326 6.502 1.00 97.19 85 SER A O 1
ATOM 597 N N . CYS A 1 86 ? 1.001 0.252 7.369 1.00 97.06 86 CYS A N 1
ATOM 598 C CA . CYS A 1 86 ? 1.488 -1.091 7.062 1.00 97.06 86 CYS A CA 1
ATOM 599 C C . CYS A 1 86 ? 1.704 -1.334 5.561 1.00 97.06 86 CYS A C 1
ATOM 601 O O . CYS A 1 86 ? 2.668 -2.000 5.200 1.00 97.06 86 CYS A O 1
ATOM 603 N N . ILE A 1 87 ? 0.841 -0.818 4.678 1.00 96.94 87 ILE A N 1
ATOM 604 C CA . ILE A 1 87 ? 0.960 -1.050 3.226 1.00 96.94 87 ILE A CA 1
ATOM 605 C C . ILE A 1 87 ? 2.159 -0.299 2.627 1.00 96.94 87 ILE A C 1
ATOM 607 O O . ILE A 1 87 ? 2.801 -0.824 1.720 1.00 96.94 87 ILE A O 1
ATOM 611 N N . ASN A 1 88 ? 2.473 0.899 3.132 1.00 94.75 88 ASN A N 1
ATOM 612 C CA . ASN A 1 88 ? 3.522 1.767 2.573 1.00 94.75 88 ASN A CA 1
ATOM 613 C C . ASN A 1 88 ? 4.876 1.686 3.307 1.00 94.75 88 ASN A C 1
ATOM 615 O O . ASN A 1 88 ? 5.753 2.500 3.025 1.00 94.75 88 AS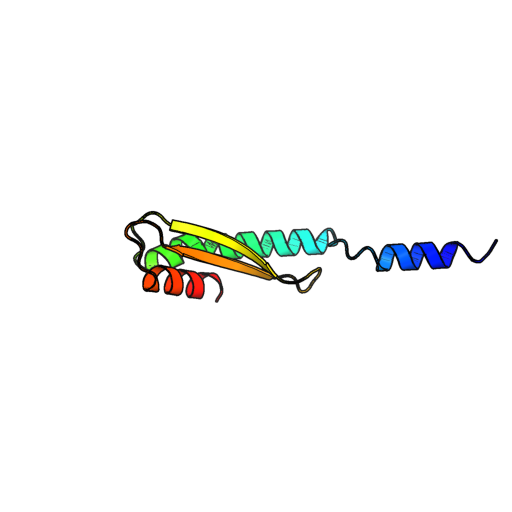N A O 1
ATOM 619 N N . ALA A 1 89 ? 5.021 0.776 4.277 1.00 89.38 89 ALA A N 1
ATOM 620 C CA . ALA A 1 89 ? 6.273 0.539 5.006 1.00 89.38 89 ALA A CA 1
ATOM 621 C C . ALA A 1 89 ? 7.167 -0.465 4.263 1.00 89.38 89 ALA A C 1
ATOM 623 O O . ALA A 1 89 ? 7.407 -0.296 3.052 1.00 89.38 89 ALA A O 1
#

Foldseek 3Di:
DPPPVVVVVVVVVVPLPADPVQVVVAVVQVVLLVVQQVVLLVVLVPPDDWDWDWDWPDGYPPTHIAIFIHDDPPRDPSSRVSSRVRSRD